Protein AF-A0A919Q0I0-F1 (afdb_monomer_lite)

Structure (mmCIF, N/CA/C/O backbone):
data_AF-A0A919Q0I0-F1
#
_entry.id   AF-A0A919Q0I0-F1
#
loop_
_atom_site.group_PDB
_atom_site.id
_atom_site.type_symbol
_atom_site.label_atom_id
_atom_site.label_alt_id
_atom_site.label_comp_id
_atom_site.label_asym_id
_atom_site.label_entity_id
_atom_site.label_seq_id
_atom_site.pdbx_PDB_ins_code
_atom_site.Cartn_x
_atom_site.Cartn_y
_atom_site.Cartn_z
_atom_site.occupancy
_atom_site.B_iso_or_equiv
_atom_site.auth_seq_id
_atom_site.auth_comp_id
_atom_site.auth_asym_id
_atom_site.auth_atom_id
_atom_site.pdbx_PDB_model_num
ATOM 1 N N . MET A 1 1 ? -25.843 -41.597 1.988 1.00 41.06 1 MET A N 1
ATOM 2 C CA . MET A 1 1 ? -25.830 -40.127 2.142 1.00 41.06 1 MET A CA 1
ATOM 3 C C . MET A 1 1 ? -24.376 -39.713 2.315 1.00 41.06 1 MET A C 1
ATOM 5 O O . MET A 1 1 ? -23.779 -40.084 3.315 1.00 41.06 1 MET A O 1
ATOM 9 N N . ARG A 1 2 ? -23.756 -39.110 1.291 1.00 36.25 2 ARG A N 1
ATOM 10 C CA . ARG A 1 2 ? -22.374 -38.606 1.372 1.00 36.25 2 ARG A CA 1
ATOM 11 C C . ARG A 1 2 ? -22.442 -37.175 1.898 1.00 36.25 2 ARG A C 1
ATOM 13 O O . ARG A 1 2 ? -23.190 -36.378 1.343 1.00 36.25 2 ARG A O 1
ATOM 20 N N . ALA A 1 3 ? -21.716 -36.894 2.974 1.00 38.38 3 ALA A N 1
ATOM 21 C CA . ALA A 1 3 ? -21.561 -35.545 3.497 1.00 38.38 3 ALA A CA 1
ATOM 22 C C . ALA A 1 3 ? -20.804 -34.690 2.469 1.00 38.38 3 ALA A C 1
ATOM 24 O O . ALA A 1 3 ? -19.758 -35.113 1.972 1.00 38.38 3 ALA A O 1
ATOM 25 N N . SER A 1 4 ? -21.347 -33.518 2.137 1.00 41.56 4 SER A N 1
ATOM 26 C CA . SER A 1 4 ? -20.612 -32.490 1.397 1.00 41.56 4 SER A CA 1
ATOM 27 C C . SER A 1 4 ? -19.435 -31.999 2.246 1.00 41.56 4 SER A C 1
ATOM 29 O O . SER A 1 4 ? -19.628 -31.754 3.440 1.00 41.56 4 SER A O 1
ATOM 31 N N . PRO A 1 5 ? -18.231 -31.838 1.673 1.00 40.94 5 PRO A N 1
ATOM 32 C CA . PRO A 1 5 ? -17.133 -31.182 2.366 1.00 40.94 5 PRO A CA 1
ATOM 33 C C . PRO A 1 5 ? -17.474 -29.702 2.591 1.00 40.94 5 PRO A C 1
ATOM 35 O O . PRO A 1 5 ? -18.070 -29.055 1.728 1.00 40.94 5 PRO A O 1
ATOM 38 N N . ALA A 1 6 ? -17.120 -29.189 3.770 1.00 47.09 6 ALA A N 1
ATOM 39 C CA . ALA A 1 6 ? -17.285 -27.786 4.129 1.00 47.09 6 ALA A CA 1
ATOM 40 C C . ALA A 1 6 ? -16.549 -26.870 3.126 1.00 47.09 6 ALA A C 1
ATOM 42 O O . ALA A 1 6 ? -15.490 -27.262 2.624 1.00 47.09 6 ALA A O 1
ATOM 43 N N . PRO A 1 7 ? -17.083 -25.669 2.829 1.00 49.03 7 PRO A N 1
ATOM 44 C CA . PRO A 1 7 ? -16.396 -24.692 1.992 1.00 49.03 7 PRO A CA 1
ATOM 45 C C . PRO 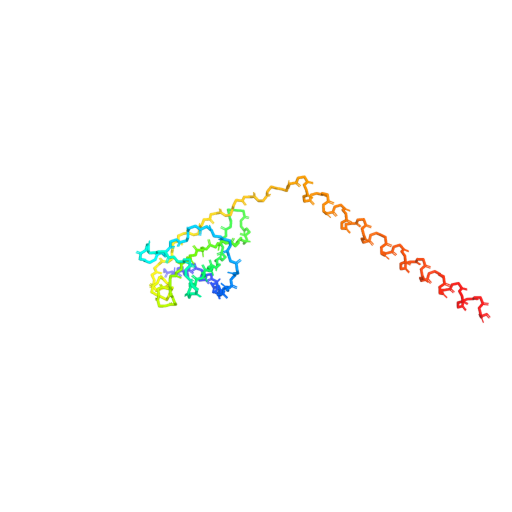A 1 7 ? -15.018 -24.386 2.587 1.00 49.03 7 PRO A C 1
ATOM 47 O O . PRO A 1 7 ? -14.868 -24.225 3.799 1.00 49.03 7 PRO A O 1
ATOM 50 N N . GLY A 1 8 ? -14.011 -24.404 1.713 1.00 44.47 8 GLY A N 1
ATOM 51 C CA . GLY A 1 8 ? -12.603 -24.332 2.074 1.00 44.47 8 GLY A CA 1
ATOM 52 C C . GLY A 1 8 ? -12.298 -23.116 2.938 1.00 44.47 8 GLY A C 1
ATOM 53 O O . GLY A 1 8 ? -12.699 -21.999 2.627 1.00 44.47 8 GLY A O 1
ATOM 54 N N . LEU A 1 9 ? -11.567 -23.360 4.023 1.00 52.81 9 LEU A N 1
ATOM 55 C CA . LEU A 1 9 ? -10.909 -22.329 4.813 1.00 52.81 9 LEU A CA 1
ATOM 56 C C . LEU A 1 9 ? -9.991 -21.537 3.873 1.00 52.81 9 LEU A C 1
ATOM 58 O O . LEU A 1 9 ? -8.910 -22.010 3.516 1.00 52.81 9 LEU A O 1
ATOM 62 N N . GLY A 1 10 ? -10.446 -20.363 3.434 1.00 54.38 10 GLY A N 1
ATOM 63 C CA . GLY A 1 10 ? -9.597 -19.400 2.746 1.00 54.38 10 GLY A CA 1
ATOM 64 C C . GLY A 1 10 ? -8.370 -19.128 3.612 1.00 54.38 10 GLY A C 1
ATOM 65 O O . GLY A 1 10 ? -8.478 -18.992 4.833 1.00 54.38 10 GLY A O 1
ATOM 66 N N . ARG A 1 11 ? -7.184 -19.115 3.003 1.00 54.78 11 ARG A N 1
ATOM 67 C CA . ARG A 1 11 ? -5.962 -18.735 3.715 1.00 54.78 11 ARG A CA 1
ATOM 68 C C . ARG A 1 11 ? -6.114 -17.278 4.149 1.00 54.78 11 ARG A C 1
ATOM 70 O O . ARG A 1 11 ? -6.210 -16.404 3.297 1.00 54.78 11 ARG A O 1
ATOM 77 N N . ALA A 1 12 ? -6.155 -17.039 5.455 1.00 58.31 12 ALA A N 1
ATOM 78 C CA . ALA A 1 12 ? -6.033 -15.704 6.022 1.00 58.31 12 ALA A CA 1
ATOM 79 C C . ALA A 1 12 ? -4.556 -15.456 6.344 1.00 58.31 12 ALA A C 1
ATOM 81 O O . ALA A 1 12 ? -3.912 -16.286 6.993 1.00 58.31 12 ALA A O 1
ATOM 82 N N . SER A 1 13 ? -4.021 -14.333 5.881 1.00 69.44 13 SER A N 1
ATOM 83 C CA . SER A 1 13 ? -2.707 -13.830 6.279 1.00 69.44 13 SER A CA 1
ATOM 84 C C . SER A 1 13 ? -2.899 -12.570 7.111 1.00 69.44 13 SER A C 1
ATOM 86 O O . SER A 1 13 ? -3.709 -11.718 6.761 1.00 69.44 13 SER A O 1
ATOM 88 N N . VAL A 1 14 ? -2.157 -12.462 8.212 1.00 64.50 14 VAL A N 1
ATOM 89 C CA . VAL A 1 14 ? -2.139 -11.263 9.057 1.00 64.50 14 VAL A CA 1
ATOM 90 C C . VAL A 1 14 ? -0.807 -10.565 8.837 1.00 64.50 14 VAL A C 1
ATOM 92 O O . VAL A 1 14 ? 0.249 -11.177 9.022 1.00 64.50 14 VAL A O 1
ATOM 95 N N . THR A 1 15 ? -0.851 -9.292 8.458 1.00 68.19 15 THR A N 1
ATOM 96 C CA . THR A 1 15 ? 0.335 -8.445 8.339 1.00 68.19 15 THR A CA 1
ATOM 97 C C . THR A 1 15 ? 0.213 -7.299 9.335 1.00 68.19 15 THR A C 1
ATOM 99 O O . THR A 1 15 ? -0.762 -6.558 9.331 1.00 68.19 15 THR A O 1
ATOM 102 N N . VAL A 1 16 ? 1.201 -7.167 10.222 1.00 63.38 16 VAL A N 1
ATOM 103 C CA . VAL A 1 16 ? 1.279 -6.051 11.173 1.00 63.38 16 VAL A CA 1
ATOM 104 C C . VAL A 1 16 ? 2.135 -4.964 10.534 1.00 63.38 16 VAL A C 1
ATOM 106 O O . VAL A 1 16 ? 3.323 -5.186 10.293 1.00 63.38 16 VAL A O 1
ATOM 109 N N . MET A 1 17 ? 1.540 -3.808 10.240 1.00 57.09 17 MET A N 1
ATOM 110 C CA . MET A 1 17 ? 2.249 -2.659 9.674 1.00 57.09 17 MET A CA 1
ATOM 111 C C . MET A 1 17 ? 2.351 -1.532 10.700 1.00 57.09 17 MET A C 1
ATOM 113 O O . MET A 1 17 ? 1.347 -1.032 11.196 1.00 57.09 17 MET A O 1
ATOM 117 N N . THR A 1 18 ? 3.571 -1.079 10.983 1.00 55.78 18 THR A N 1
ATOM 118 C CA . THR A 1 18 ? 3.815 0.179 11.701 1.00 55.78 18 THR A CA 1
ATOM 119 C C . THR A 1 18 ? 3.956 1.293 10.666 1.00 55.78 18 THR A C 1
ATOM 121 O O . THR A 1 18 ? 5.063 1.594 10.220 1.00 55.78 18 THR A O 1
ATOM 124 N N . ARG A 1 19 ? 2.835 1.846 10.193 1.00 51.50 19 ARG A N 1
ATOM 125 C CA . ARG A 1 19 ? 2.842 2.953 9.224 1.00 51.50 19 ARG A CA 1
ATOM 126 C C . ARG A 1 19 ? 2.873 4.290 9.967 1.00 51.50 19 ARG A C 1
ATOM 128 O O . ARG A 1 19 ? 2.104 4.476 10.901 1.00 51.50 19 ARG A O 1
ATOM 135 N N . GLU A 1 20 ? 3.715 5.232 9.542 1.00 45.50 20 GLU A N 1
ATOM 136 C CA . GLU A 1 20 ? 3.557 6.647 9.908 1.00 45.50 20 GLU A CA 1
ATOM 137 C C . GLU A 1 20 ? 2.253 7.132 9.276 1.00 45.50 20 GLU A C 1
ATOM 139 O O . GLU A 1 20 ? 2.141 7.271 8.057 1.00 45.50 20 GLU A O 1
ATOM 144 N N . ALA A 1 21 ? 1.220 7.247 10.095 1.00 52.66 21 ALA A N 1
ATOM 145 C CA . ALA A 1 21 ? -0.138 7.398 9.628 1.00 52.66 21 ALA A CA 1
ATOM 146 C C . ALA A 1 21 ? -0.597 8.834 9.920 1.00 52.66 21 ALA A C 1
ATOM 148 O O . ALA A 1 21 ? -0.536 9.281 11.066 1.00 52.66 21 ALA A O 1
ATOM 149 N N . GLU A 1 22 ? -1.023 9.561 8.879 1.00 53.50 22 GLU A N 1
ATOM 150 C CA . GLU A 1 22 ? -1.517 10.946 8.971 1.00 53.50 22 GLU A CA 1
ATOM 151 C C . GLU A 1 22 ? -2.601 11.066 10.062 1.00 53.50 22 GLU A C 1
ATOM 153 O O . GLU A 1 22 ? -3.284 10.073 10.323 1.00 53.50 22 GLU A O 1
ATOM 158 N N . PRO A 1 23 ? -2.755 12.214 10.745 1.00 50.50 23 PRO A N 1
ATOM 159 C CA . PRO A 1 23 ? -3.602 12.343 11.930 1.00 50.50 23 PRO A CA 1
ATOM 160 C C . PRO A 1 23 ? -5.091 12.405 11.555 1.00 50.50 23 PRO A C 1
ATOM 162 O O . PRO A 1 23 ? -5.751 13.426 11.716 1.00 50.50 23 PRO A O 1
ATOM 165 N N . GLU A 1 24 ? -5.630 11.310 11.036 1.00 59.12 24 GLU A N 1
ATOM 166 C CA . GLU A 1 24 ? -7.051 11.020 11.174 1.00 59.12 24 GLU A CA 1
ATOM 167 C C . GLU A 1 24 ? -7.298 10.606 12.627 1.00 59.12 24 GLU A C 1
ATOM 169 O O . GLU A 1 24 ? -6.501 9.869 13.212 1.00 59.12 24 GLU A O 1
ATOM 174 N N . GLU A 1 25 ? -8.374 11.109 13.234 1.00 63.56 25 GLU A N 1
ATOM 175 C CA . GLU A 1 25 ? -8.854 10.639 14.535 1.00 63.56 25 GLU A CA 1
ATOM 176 C C . GLU A 1 25 ? -9.087 9.125 14.458 1.00 63.56 25 GLU A C 1
ATOM 178 O O . GLU A 1 25 ? -10.072 8.653 13.893 1.00 63.56 25 GLU A O 1
ATOM 183 N N . ARG A 1 26 ? -8.149 8.345 15.001 1.00 78.75 26 ARG A N 1
ATOM 18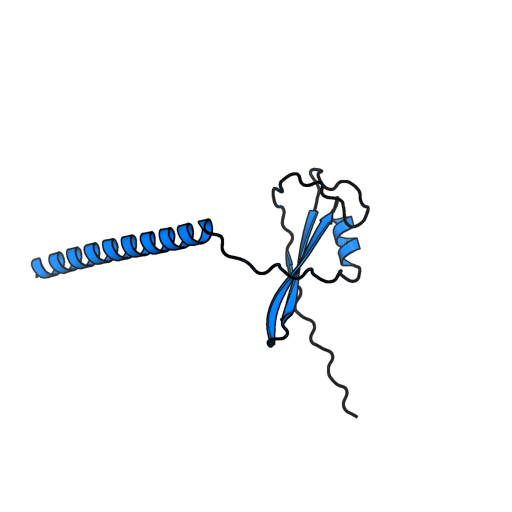4 C CA . ARG A 1 26 ? -8.241 6.885 15.050 1.00 78.75 26 ARG A CA 1
ATOM 185 C C . ARG A 1 26 ? -8.826 6.490 16.390 1.00 78.75 26 ARG A C 1
ATOM 187 O O . ARG A 1 26 ? -8.168 6.636 17.413 1.00 78.75 26 ARG A O 1
ATOM 194 N N . ALA A 1 27 ? -10.040 5.959 16.398 1.00 89.44 27 ALA A N 1
ATOM 195 C CA . ALA A 1 27 ? -10.598 5.330 17.588 1.00 89.44 27 ALA A CA 1
ATOM 196 C C . ALA A 1 27 ? -10.129 3.871 17.687 1.00 89.44 27 ALA A C 1
ATOM 198 O O . ALA A 1 27 ? -9.981 3.174 16.686 1.00 89.44 27 ALA A O 1
ATOM 199 N N . CYS A 1 28 ? -9.900 3.390 18.905 1.00 91.44 28 CYS A N 1
ATOM 200 C CA . CYS A 1 28 ? -9.636 1.983 19.147 1.00 91.44 28 CYS A CA 1
ATOM 201 C C . CYS A 1 28 ? -10.911 1.165 18.915 1.00 91.44 28 CYS A C 1
ATOM 203 O O . CYS A 1 28 ? -11.886 1.332 19.646 1.00 91.44 28 CYS A O 1
ATOM 205 N N . GLU A 1 29 ? -10.859 0.189 18.010 1.00 93.00 29 GLU A N 1
ATOM 206 C CA . GLU A 1 29 ? -12.005 -0.674 17.666 1.00 93.00 29 GLU A CA 1
ATOM 207 C C . GLU A 1 29 ? -12.528 -1.519 18.841 1.00 93.00 29 GLU A C 1
ATOM 209 O O . GLU A 1 29 ? -13.641 -2.045 18.819 1.00 93.00 29 GLU A O 1
ATOM 214 N N . LEU A 1 30 ? -11.725 -1.682 19.900 1.00 93.44 30 LEU A N 1
ATOM 215 C CA . LEU A 1 30 ? -12.119 -2.460 21.072 1.00 93.44 30 LEU A CA 1
ATOM 216 C C . LEU A 1 30 ? -12.805 -1.629 22.161 1.00 93.44 30 LEU A C 1
ATOM 218 O O . LEU A 1 30 ? -13.763 -2.103 22.772 1.00 93.44 30 LEU A O 1
ATOM 222 N N . CYS A 1 31 ? -12.269 -0.445 22.469 1.00 93.25 31 CYS A N 1
ATOM 223 C CA . CYS A 1 31 ? -12.679 0.355 23.630 1.00 93.25 31 CYS A CA 1
ATOM 224 C C . CYS A 1 31 ? -13.150 1.776 23.289 1.00 93.25 31 CYS A C 1
ATOM 226 O O . CYS A 1 31 ? -13.593 2.480 24.192 1.00 93.25 31 CYS A O 1
ATOM 228 N N . GLY A 1 32 ? -13.037 2.207 22.031 1.00 91.62 32 GLY A N 1
ATOM 229 C CA . GLY A 1 32 ? -13.426 3.538 21.557 1.00 91.62 32 GLY A CA 1
ATOM 230 C C . GLY A 1 32 ? -12.513 4.685 22.003 1.00 91.62 32 GLY A C 1
ATOM 231 O O . GLY A 1 32 ? -12.789 5.833 21.676 1.00 91.62 32 GLY A O 1
ATOM 232 N N . ALA A 1 33 ? -11.446 4.403 22.757 1.00 90.25 33 ALA A N 1
ATOM 233 C CA . ALA A 1 33 ? -10.473 5.416 23.158 1.00 90.25 33 ALA A CA 1
ATOM 234 C C . ALA A 1 33 ? -9.613 5.858 21.968 1.00 90.25 33 ALA A C 1
ATOM 236 O O . ALA A 1 33 ? -9.453 5.108 21.009 1.00 90.25 33 ALA A O 1
ATOM 237 N N . ASP A 1 34 ? -9.016 7.041 22.064 1.00 87.88 34 ASP A N 1
ATOM 238 C CA . ASP A 1 34 ? -8.076 7.538 21.062 1.00 87.88 34 ASP A CA 1
ATOM 239 C C . ASP A 1 34 ? -6.870 6.586 20.887 1.00 87.88 34 ASP A C 1
ATOM 241 O O . ASP A 1 34 ? -6.230 6.167 21.857 1.00 87.88 34 ASP A O 1
ATOM 245 N N . ALA A 1 35 ? -6.588 6.224 19.637 1.00 84.94 35 ALA A N 1
ATOM 246 C CA . ALA A 1 35 ? -5.493 5.370 19.188 1.00 84.94 35 ALA A CA 1
ATOM 247 C C . ALA A 1 35 ? -4.436 6.171 18.397 1.00 84.94 35 ALA A C 1
ATOM 249 O O . ALA A 1 35 ? -3.772 5.621 17.522 1.00 84.94 35 ALA A O 1
ATOM 250 N N . SER A 1 36 ? -4.273 7.464 18.698 1.00 79.25 36 SER A N 1
ATOM 251 C CA . SER A 1 36 ? -3.251 8.343 18.104 1.00 79.25 36 SER A CA 1
ATOM 252 C C . SER A 1 36 ? -1.919 8.411 18.882 1.00 79.25 36 SER A C 1
ATOM 254 O O . SER A 1 36 ? -0.957 9.029 18.422 1.00 79.25 36 SER A O 1
ATOM 256 N N . GLY A 1 37 ? -1.838 7.787 20.067 1.00 74.94 37 GLY A N 1
ATOM 257 C CA . GLY A 1 37 ? -0.636 7.778 20.919 1.00 74.94 37 GLY A CA 1
ATOM 258 C C . GLY A 1 37 ? 0.512 6.930 20.356 1.00 74.94 37 GLY A C 1
ATOM 259 O O . GLY A 1 37 ? 0.301 6.128 19.466 1.00 74.94 37 GLY A O 1
ATOM 260 N N . SER A 1 38 ? 1.733 7.036 20.894 1.00 70.69 38 SER A N 1
ATOM 261 C CA . SER A 1 38 ? 2.949 6.407 20.327 1.00 70.69 38 SER A CA 1
ATOM 262 C C . SER A 1 38 ? 2.987 4.869 20.299 1.00 70.69 38 SER A C 1
ATOM 264 O O . SER A 1 38 ? 3.865 4.304 19.655 1.00 70.69 38 SER A O 1
ATOM 266 N N . GLU A 1 39 ? 2.081 4.190 21.003 1.00 81.44 39 GLU A N 1
ATOM 267 C CA . GLU A 1 39 ? 2.052 2.721 21.142 1.00 81.44 39 GLU A CA 1
ATOM 268 C C . GLU A 1 39 ? 0.827 2.075 20.472 1.00 81.44 39 GLU A C 1
ATOM 270 O O . GLU A 1 39 ? 0.415 0.965 20.817 1.00 81.44 39 GLU A O 1
ATOM 275 N N . TRP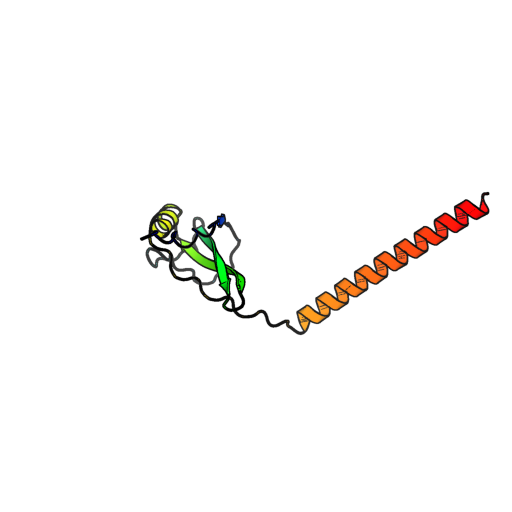 A 1 40 ? 0.221 2.778 19.518 1.00 87.75 40 TRP A N 1
ATOM 276 C CA . TRP A 1 40 ? -0.902 2.259 18.754 1.00 87.75 40 TRP A CA 1
ATOM 277 C C . TRP A 1 40 ? -0.495 1.126 17.796 1.00 87.75 40 TRP A C 1
ATOM 279 O O . TRP A 1 40 ? 0.662 0.986 17.396 1.00 87.75 40 TRP A O 1
ATOM 289 N N . VAL A 1 41 ? -1.472 0.299 17.432 1.00 89.31 41 VAL A N 1
ATOM 290 C CA . VAL A 1 41 ? -1.318 -0.845 16.529 1.00 89.31 41 VAL A CA 1
ATOM 291 C C . VAL A 1 41 ? -2.349 -0.735 15.413 1.00 89.31 41 VAL A C 1
ATOM 293 O O . VAL A 1 41 ? -3.549 -0.728 15.688 1.00 89.31 41 VAL A O 1
ATOM 296 N N . ALA A 1 42 ? -1.874 -0.693 14.168 1.00 89.88 42 ALA A N 1
ATOM 297 C CA . ALA A 1 42 ? -2.687 -0.906 12.975 1.00 89.88 42 ALA A CA 1
ATOM 298 C C . ALA A 1 42 ? -2.699 -2.398 12.638 1.00 89.88 42 ALA A C 1
ATOM 300 O O . ALA A 1 42 ? -1.650 -3.053 12.645 1.00 89.88 42 ALA A O 1
ATOM 301 N N . LEU A 1 43 ? -3.872 -2.928 12.322 1.00 89.75 43 LEU A N 1
ATOM 302 C CA . LEU A 1 43 ? -4.032 -4.299 11.877 1.00 89.75 43 LEU A CA 1
ATOM 303 C C . LEU A 1 43 ? -4.843 -4.324 10.583 1.00 89.75 43 LEU A C 1
ATOM 305 O O . LEU A 1 43 ? -5.982 -3.871 10.577 1.00 89.75 43 LEU A O 1
ATOM 309 N N . GLU A 1 44 ? -4.264 -4.916 9.543 1.00 89.69 44 GLU A N 1
ATOM 310 C CA . GLU A 1 44 ? -4.947 -5.235 8.291 1.00 89.69 44 GLU A CA 1
ATOM 311 C C . GLU A 1 44 ? -5.091 -6.762 8.205 1.00 89.69 44 GLU A C 1
ATOM 313 O O . GLU A 1 44 ? -4.112 -7.512 8.339 1.00 89.69 44 GLU A O 1
ATOM 318 N N . VAL A 1 45 ? -6.320 -7.247 8.020 1.00 88.06 45 VAL A N 1
ATOM 319 C CA . VAL A 1 45 ? -6.603 -8.673 7.809 1.00 88.06 45 VAL A CA 1
ATOM 320 C C . VAL A 1 45 ? -7.102 -8.888 6.397 1.00 88.06 45 VAL A C 1
ATOM 322 O O . VAL A 1 45 ? -8.233 -8.531 6.077 1.00 88.06 45 VAL A O 1
ATOM 325 N N . THR A 1 46 ? -6.291 -9.550 5.577 1.00 86.81 46 THR A N 1
ATOM 326 C CA . THR A 1 46 ? -6.645 -9.880 4.196 1.00 86.81 46 THR A CA 1
ATOM 327 C C . THR A 1 46 ? -7.315 -11.252 4.111 1.00 86.81 46 THR A C 1
ATOM 329 O O . THR A 1 46 ? -6.827 -12.248 4.660 1.00 86.81 46 THR A O 1
ATOM 332 N N . ARG A 1 47 ? -8.420 -11.328 3.367 1.00 83.62 47 ARG A N 1
ATOM 333 C CA . ARG A 1 47 ? -9.136 -12.562 3.045 1.00 83.62 47 ARG A CA 1
ATOM 334 C C . ARG A 1 47 ? -9.324 -12.667 1.535 1.00 83.62 47 ARG A C 1
ATOM 336 O O . ARG A 1 47 ? -9.808 -11.735 0.903 1.00 83.62 47 ARG A O 1
ATOM 343 N N . ALA A 1 48 ? -9.016 -13.837 0.983 1.00 80.38 48 ALA A N 1
ATOM 344 C CA . ALA A 1 48 ? -9.445 -14.182 -0.366 1.00 80.38 48 ALA A CA 1
ATOM 345 C C . ALA A 1 48 ? -10.972 -14.358 -0.387 1.00 80.38 48 ALA A C 1
ATOM 347 O O . ALA A 1 48 ? -11.515 -15.231 0.300 1.00 80.38 48 ALA A O 1
ATOM 348 N N . MET A 1 49 ? -11.655 -13.524 -1.160 1.00 74.19 49 MET A N 1
ATOM 349 C CA . MET A 1 49 ? -13.063 -13.669 -1.497 1.00 74.19 49 MET A CA 1
ATOM 350 C C . MET A 1 49 ? -13.203 -14.113 -2.944 1.00 74.19 49 MET A C 1
ATOM 352 O O . MET A 1 49 ? -12.362 -13.830 -3.789 1.00 74.19 49 MET A O 1
ATOM 356 N N . ARG A 1 50 ? -14.291 -14.821 -3.233 1.00 73.56 50 ARG A N 1
ATOM 357 C CA . ARG A 1 50 ? -14.631 -15.184 -4.602 1.00 73.56 50 ARG A CA 1
ATOM 358 C C . ARG A 1 50 ? -15.681 -14.217 -5.123 1.00 73.56 50 ARG A C 1
ATOM 360 O O . ARG A 1 50 ? -16.731 -14.079 -4.496 1.00 73.56 50 ARG A O 1
ATOM 367 N N . THR A 1 51 ? -15.405 -13.575 -6.249 1.00 72.50 51 THR A N 1
ATOM 368 C CA . THR A 1 51 ? -16.365 -12.691 -6.917 1.00 72.50 51 THR A CA 1
ATOM 369 C C . THR A 1 51 ? -17.493 -13.509 -7.553 1.00 72.50 51 THR A C 1
ATOM 371 O O . THR A 1 51 ? -17.384 -14.731 -7.715 1.00 72.50 51 THR A O 1
ATOM 374 N N . MET A 1 52 ? -18.600 -12.853 -7.928 1.00 66.12 52 MET A N 1
ATOM 375 C CA . MET A 1 52 ? -19.694 -13.529 -8.646 1.00 66.12 52 MET A CA 1
ATOM 376 C C . MET A 1 52 ? -19.243 -14.114 -9.991 1.00 66.12 52 MET A C 1
ATOM 378 O O . MET A 1 52 ? -19.765 -15.149 -10.402 1.00 66.12 52 MET A O 1
ATOM 382 N N . ASP A 1 53 ? -18.245 -13.500 -10.628 1.00 76.00 53 ASP A N 1
ATOM 383 C CA . ASP A 1 53 ? -17.677 -13.946 -11.904 1.00 76.00 53 ASP A CA 1
ATOM 384 C C . ASP A 1 53 ? -16.677 -15.106 -11.744 1.00 76.00 53 ASP A C 1
ATOM 386 O O . ASP A 1 53 ? -16.207 -15.686 -12.721 1.00 76.00 53 ASP A O 1
ATOM 390 N N . GLY A 1 54 ? -16.414 -15.521 -10.500 1.00 72.50 54 GLY A N 1
ATOM 391 C CA . GLY A 1 54 ? -15.602 -16.686 -10.175 1.00 72.50 54 GLY A CA 1
ATOM 392 C C . GLY A 1 54 ? -14.116 -16.397 -9.982 1.00 72.50 54 GLY A C 1
ATOM 393 O O . GLY A 1 54 ? -13.402 -17.349 -9.645 1.00 72.50 54 GLY A O 1
ATOM 394 N N . ASP A 1 55 ? -13.699 -15.139 -10.130 1.00 77.75 55 ASP A N 1
ATOM 395 C CA . ASP A 1 55 ? -12.346 -14.652 -9.862 1.00 77.75 55 ASP A CA 1
ATOM 396 C C . ASP A 1 55 ? -12.067 -14.567 -8.352 1.00 77.75 55 ASP A C 1
ATOM 398 O O . ASP A 1 55 ? -12.980 -14.451 -7.528 1.00 77.75 55 ASP A O 1
ATOM 402 N N . GLU A 1 56 ? -10.790 -14.668 -7.981 1.00 76.12 56 GLU A N 1
ATOM 403 C CA . GLU A 1 56 ? -10.331 -14.437 -6.610 1.00 76.12 56 GLU A CA 1
ATOM 404 C C . GLU A 1 56 ? -10.004 -12.954 -6.439 1.00 76.12 56 GLU A C 1
ATOM 406 O O . GLU A 1 56 ? -9.151 -12.422 -7.147 1.00 76.12 56 GLU A O 1
ATOM 411 N N . ASP A 1 57 ? -10.669 -12.307 -5.488 1.00 76.81 57 ASP A N 1
ATOM 412 C CA . ASP A 1 57 ? -10.395 -10.932 -5.088 1.00 76.81 57 ASP A CA 1
ATOM 413 C C . ASP A 1 57 ? -9.929 -10.888 -3.629 1.00 76.81 57 ASP A C 1
ATOM 415 O O . ASP A 1 57 ? -10.190 -11.801 -2.834 1.00 76.81 57 ASP A O 1
ATOM 419 N N . LEU A 1 58 ? -9.196 -9.840 -3.272 1.00 80.56 58 LEU A N 1
ATOM 420 C CA . LEU A 1 58 ? -8.710 -9.626 -1.916 1.00 80.56 58 LEU A CA 1
ATOM 421 C C . LEU A 1 58 ? -9.588 -8.590 -1.234 1.00 80.56 58 LEU A C 1
ATOM 423 O O . LEU A 1 58 ? -9.664 -7.443 -1.657 1.00 80.56 58 LEU A O 1
ATOM 427 N N . ALA A 1 59 ? -10.202 -8.993 -0.130 1.00 82.06 59 ALA A N 1
ATOM 428 C CA . ALA A 1 59 ? -10.919 -8.080 0.739 1.00 82.06 59 ALA A CA 1
ATOM 429 C C . ALA A 1 59 ? -10.155 -7.923 2.053 1.00 82.06 59 ALA A C 1
ATOM 431 O O . ALA A 1 59 ? -9.561 -8.889 2.548 1.00 82.06 59 ALA A O 1
ATOM 432 N N . PHE A 1 60 ? -10.172 -6.723 2.624 1.00 84.94 60 PHE A N 1
ATOM 433 C CA . PHE A 1 60 ? -9.464 -6.430 3.862 1.00 84.94 60 PHE A CA 1
ATOM 434 C C . PHE A 1 60 ? -10.377 -5.848 4.934 1.00 84.94 60 PHE A C 1
ATOM 436 O O . PHE A 1 60 ? -11.409 -5.239 4.662 1.00 84.94 60 PHE A O 1
ATOM 443 N N . VAL A 1 61 ? -9.977 -6.088 6.177 1.00 88.44 61 VAL A N 1
ATOM 444 C CA . VAL A 1 61 ? -10.506 -5.410 7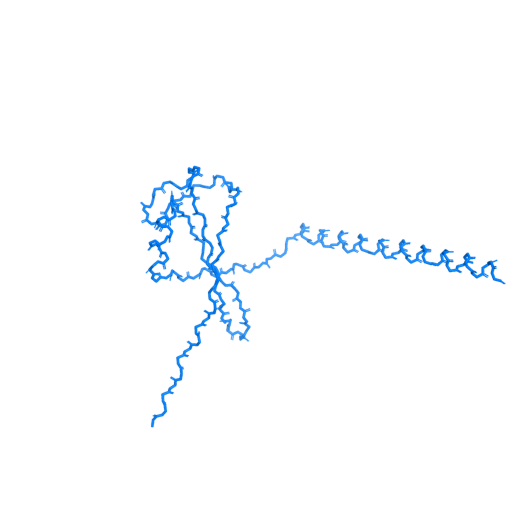.356 1.00 88.44 61 VAL A CA 1
ATOM 445 C C . VAL A 1 61 ? -9.350 -4.656 7.987 1.00 88.44 61 VAL A C 1
ATOM 447 O O . VAL A 1 61 ? -8.382 -5.290 8.412 1.00 88.44 61 VAL A O 1
ATOM 450 N N . ASP A 1 62 ? -9.490 -3.339 8.076 1.00 89.62 62 ASP A N 1
ATOM 451 C CA . ASP A 1 62 ? -8.563 -2.469 8.789 1.00 89.62 62 ASP A CA 1
ATOM 452 C C . ASP A 1 62 ? -9.112 -2.120 10.168 1.00 89.62 62 ASP A C 1
ATOM 454 O O . ASP A 1 62 ? -10.288 -1.798 10.329 1.00 89.62 62 ASP A O 1
ATOM 458 N N . ALA A 1 63 ? -8.253 -2.189 11.180 1.00 90.88 63 ALA A N 1
ATOM 459 C CA . ALA A 1 63 ? -8.609 -1.861 12.550 1.00 90.88 63 ALA A CA 1
ATOM 460 C C . ALA A 1 63 ? -7.441 -1.201 13.285 1.00 90.88 63 ALA A C 1
ATOM 462 O O . ALA A 1 63 ? -6.283 -1.609 13.159 1.00 90.88 63 ALA A O 1
ATOM 463 N N . ASN A 1 64 ? -7.761 -0.200 14.107 1.00 93.06 64 ASN A N 1
ATOM 464 C CA . ASN A 1 64 ? -6.791 0.511 14.934 1.00 93.06 64 ASN A CA 1
ATOM 465 C C . ASN A 1 64 ? -6.985 0.160 16.411 1.00 93.06 64 ASN A C 1
ATOM 467 O O . ASN A 1 64 ? -8.108 0.058 16.912 1.00 93.06 64 ASN A O 1
ATOM 471 N N . PHE A 1 65 ? -5.881 -0.001 17.139 1.00 93.44 65 PHE A N 1
ATOM 472 C CA . PHE A 1 65 ? -5.900 -0.355 18.555 1.00 93.44 65 PHE A CA 1
ATOM 473 C C . PHE A 1 65 ? -4.923 0.487 19.358 1.00 93.44 65 PHE A C 1
ATOM 475 O O . PHE A 1 65 ? -3.807 0.747 18.927 1.00 93.44 65 PHE A O 1
ATOM 482 N N . CYS A 1 66 ? -5.306 0.839 20.582 1.00 92.50 66 CYS A N 1
ATOM 483 C CA . CYS A 1 66 ? -4.414 1.535 21.508 1.00 92.50 66 CYS A CA 1
ATOM 484 C C . CYS A 1 66 ? -3.329 0.623 22.118 1.00 92.50 66 CYS A C 1
ATOM 486 O O . CYS A 1 66 ? -2.478 1.110 22.851 1.00 92.50 66 CYS A O 1
ATOM 488 N N . SER A 1 67 ? -3.387 -0.698 21.890 1.00 91.75 67 SER A N 1
ATOM 489 C CA . SER A 1 67 ? -2.391 -1.662 22.374 1.00 91.75 67 SER A CA 1
ATOM 490 C C . SER A 1 67 ? -2.459 -2.998 21.624 1.00 91.75 67 SER A C 1
ATOM 492 O O . SER A 1 67 ? -3.495 -3.361 21.058 1.00 91.75 67 SER A O 1
ATOM 494 N N . GLN A 1 68 ? -1.380 -3.783 21.703 1.00 92.62 68 GLN A N 1
ATOM 495 C CA . GLN A 1 68 ? -1.338 -5.153 21.167 1.00 92.62 68 GLN A CA 1
ATOM 496 C C . GLN A 1 68 ? -2.351 -6.088 21.846 1.00 92.62 68 GLN A C 1
ATOM 498 O O . GLN A 1 68 ? -2.960 -6.921 21.182 1.00 92.62 68 GLN A O 1
ATOM 503 N N . GLU A 1 69 ? -2.581 -5.929 23.153 1.00 94.31 69 GLU A N 1
ATOM 504 C CA . GLU A 1 69 ? -3.576 -6.718 23.894 1.00 94.31 69 GLU A CA 1
ATOM 505 C C . GLU A 1 69 ? -4.991 -6.485 23.343 1.00 94.31 69 GLU A C 1
ATOM 507 O O . GLU A 1 69 ? -5.787 -7.418 23.219 1.00 94.31 69 GLU A O 1
ATOM 512 N N . HIS A 1 70 ? -5.309 -5.243 22.965 1.00 94.56 70 HIS A N 1
ATOM 513 C CA . HIS A 1 70 ? -6.602 -4.927 22.363 1.00 94.56 70 HIS A CA 1
ATOM 514 C C . HIS A 1 70 ? -6.751 -5.544 20.970 1.00 94.56 70 HIS A C 1
ATOM 516 O O . HIS A 1 70 ? -7.796 -6.133 20.684 1.00 94.56 70 HIS A O 1
ATOM 522 N N . ALA A 1 71 ? -5.700 -5.488 20.150 1.00 94.19 71 ALA A N 1
ATOM 523 C CA . ALA A 1 71 ? -5.677 -6.149 18.848 1.00 94.19 71 ALA A CA 1
ATOM 524 C C . ALA A 1 71 ? -5.881 -7.670 18.980 1.00 94.19 71 ALA A C 1
ATOM 526 O O . ALA A 1 71 ? -6.716 -8.253 18.289 1.00 94.19 71 ALA A O 1
ATOM 527 N N . ALA A 1 72 ? -5.191 -8.316 19.928 1.00 94.44 72 ALA A N 1
ATOM 528 C CA . ALA A 1 72 ? -5.310 -9.753 20.174 1.00 94.44 72 ALA A CA 1
ATOM 529 C C . ALA A 1 72 ? -6.726 -10.159 20.621 1.00 94.44 72 ALA A C 1
ATOM 531 O O . ALA A 1 72 ? -7.286 -11.138 20.124 1.00 94.44 72 ALA A O 1
ATOM 532 N N . ARG A 1 73 ? -7.345 -9.388 21.526 1.00 95.94 73 ARG A N 1
ATOM 533 C CA . ARG A 1 73 ? -8.729 -9.635 21.973 1.00 95.94 73 ARG A CA 1
ATOM 534 C C . ARG A 1 73 ? -9.760 -9.417 20.878 1.00 95.94 73 ARG A C 1
ATOM 536 O O . ARG A 1 73 ? -10.791 -10.087 20.889 1.00 95.94 73 ARG A O 1
ATOM 543 N N . TRP A 1 74 ? -9.519 -8.466 19.983 1.00 94.69 74 TRP A N 1
ATOM 544 C CA . TRP A 1 74 ? -10.373 -8.244 18.825 1.00 94.69 74 TRP A CA 1
ATOM 545 C C . TRP A 1 74 ? -10.252 -9.404 17.826 1.00 94.69 74 TRP A C 1
ATOM 547 O O . TRP A 1 74 ? -11.273 -9.966 17.439 1.00 94.69 74 TRP A O 1
ATOM 557 N N . LEU A 1 75 ? -9.029 -9.866 17.535 1.00 94.25 75 LEU A N 1
ATOM 558 C CA . LEU A 1 75 ? -8.756 -11.030 16.675 1.00 94.25 75 LEU A CA 1
ATOM 559 C C . LEU A 1 75 ? -9.341 -12.348 17.204 1.00 94.25 75 LEU A C 1
ATOM 561 O O . LEU A 1 75 ? -9.594 -13.268 16.431 1.00 94.25 75 LEU A O 1
ATOM 565 N N . ALA A 1 76 ? -9.559 -12.455 18.515 1.00 95.12 76 ALA A N 1
ATOM 566 C CA . ALA A 1 76 ? -10.188 -13.621 19.132 1.00 95.12 76 ALA A CA 1
ATOM 567 C C . ALA A 1 76 ? -11.714 -13.702 18.901 1.00 95.12 76 ALA A C 1
ATOM 569 O O . ALA A 1 76 ? -12.341 -14.687 19.298 1.00 95.12 76 ALA A O 1
ATOM 570 N N . ARG A 1 77 ? -12.334 -12.676 18.303 1.00 92.75 77 ARG A N 1
ATOM 571 C CA . ARG A 1 77 ? -13.771 -12.622 17.988 1.00 92.75 77 ARG A CA 1
ATOM 572 C C . ARG A 1 77 ? -14.010 -12.962 16.513 1.00 92.75 77 ARG A C 1
ATOM 574 O O . ARG A 1 77 ? -13.080 -12.882 15.713 1.00 92.75 77 ARG A O 1
ATOM 581 N N . PRO A 1 78 ? -15.249 -13.310 16.118 1.00 91.44 78 PRO A N 1
ATOM 582 C CA . PRO A 1 78 ? -15.613 -13.336 14.707 1.00 91.44 78 PRO A CA 1
ATOM 583 C C . PRO A 1 78 ? -15.283 -11.987 14.063 1.00 91.44 78 PRO A C 1
ATOM 585 O O . PRO A 1 78 ? -15.743 -10.948 14.538 1.00 91.44 78 PRO A O 1
ATOM 588 N N . LEU A 1 79 ? -14.455 -12.022 13.021 1.00 87.38 79 LEU A N 1
ATOM 589 C CA . LEU A 1 79 ? -14.052 -10.825 12.293 1.00 87.38 79 LEU A CA 1
ATOM 590 C C . LEU A 1 79 ? -15.264 -10.214 11.580 1.00 87.38 79 LEU A C 1
ATOM 592 O O . LEU A 1 79 ? -16.104 -10.978 11.088 1.00 87.38 79 LEU A O 1
ATOM 596 N N . PRO A 1 80 ? -15.357 -8.874 11.511 1.00 86.88 80 PRO A N 1
ATOM 597 C CA . PRO A 1 80 ? -16.402 -8.219 10.739 1.00 86.88 80 PRO A CA 1
ATOM 598 C C . PRO A 1 80 ? -16.288 -8.593 9.257 1.00 86.88 80 PRO A C 1
ATOM 600 O O . PRO A 1 80 ? -15.252 -9.083 8.791 1.00 86.88 80 PRO A O 1
ATOM 603 N N . GLU A 1 81 ? -17.380 -8.388 8.526 1.00 85.56 81 GLU A N 1
ATOM 604 C CA . GLU A 1 81 ? -17.354 -8.570 7.080 1.00 85.56 81 GLU A CA 1
ATOM 605 C C . GLU A 1 81 ? -16.451 -7.488 6.465 1.00 85.56 81 GLU A C 1
ATOM 607 O O . GLU A 1 81 ? -16.596 -6.320 6.834 1.00 85.56 81 GLU A O 1
ATOM 612 N N . PRO A 1 82 ? -15.510 -7.850 5.577 1.00 83.25 82 PRO A N 1
ATOM 613 C CA . PRO A 1 82 ? -14.694 -6.876 4.865 1.00 83.25 82 PRO A CA 1
ATOM 614 C C . PRO A 1 82 ? -15.559 -5.912 4.057 1.00 83.25 82 PRO A C 1
ATOM 616 O O . PRO A 1 82 ? -16.544 -6.324 3.437 1.00 83.25 82 PRO A O 1
ATOM 619 N N . GLU A 1 83 ? -15.162 -4.645 4.013 1.00 74.88 83 GLU A N 1
ATOM 620 C CA . GLU A 1 83 ? -15.763 -3.709 3.072 1.00 74.88 83 GLU A CA 1
ATOM 621 C C . GLU A 1 83 ? -15.307 -4.058 1.652 1.00 74.88 83 GLU A C 1
ATOM 623 O O . GLU A 1 83 ? -14.152 -4.423 1.415 1.00 74.88 83 GLU A O 1
ATOM 628 N N . ALA A 1 84 ? -16.234 -3.983 0.696 1.00 69.62 84 ALA A N 1
ATOM 629 C CA . ALA A 1 84 ? -15.879 -4.138 -0.703 1.00 69.62 84 ALA A CA 1
ATOM 630 C C . ALA A 1 84 ? -14.977 -2.970 -1.103 1.00 69.62 84 ALA A C 1
ATOM 632 O O . ALA A 1 84 ? -15.324 -1.805 -0.890 1.00 69.62 84 ALA A O 1
ATOM 633 N N . LEU A 1 85 ? -13.832 -3.293 -1.697 1.00 69.00 85 LEU A N 1
ATOM 634 C CA . LEU A 1 85 ? -12.948 -2.293 -2.262 1.00 69.00 85 LEU A CA 1
ATOM 635 C C . LEU A 1 85 ? -13.714 -1.449 -3.289 1.00 69.00 85 LEU A C 1
ATOM 637 O O . LEU A 1 85 ? -14.361 -2.016 -4.174 1.00 69.00 85 LEU A O 1
ATOM 641 N N . PRO A 1 86 ? -13.658 -0.107 -3.209 1.00 70.81 86 PRO A N 1
ATOM 642 C CA . PRO A 1 86 ? -14.190 0.712 -4.281 1.00 70.81 86 PRO A CA 1
ATOM 643 C C . PRO A 1 86 ? -13.432 0.386 -5.569 1.00 70.81 86 PRO A C 1
ATOM 645 O O . PRO A 1 86 ? -12.205 0.266 -5.566 1.00 70.81 86 PRO A O 1
ATOM 648 N N . GLU A 1 87 ? -14.161 0.263 -6.677 1.00 77.19 87 GLU A N 1
ATOM 649 C CA . GLU A 1 87 ? -13.539 0.081 -7.985 1.00 77.19 87 GLU A CA 1
ATOM 650 C C . GLU A 1 87 ? -12.539 1.215 -8.241 1.00 77.19 87 GLU A C 1
ATOM 652 O O . GLU A 1 87 ? -12.870 2.403 -8.146 1.00 77.19 87 GLU A O 1
ATOM 657 N N . TYR A 1 88 ? -11.296 0.855 -8.564 1.00 81.88 88 TYR A N 1
ATOM 658 C CA . TYR A 1 88 ? -10.283 1.843 -8.900 1.00 81.88 88 TYR A CA 1
ATOM 659 C C . TYR A 1 88 ? -10.654 2.538 -10.213 1.00 81.88 88 TYR A C 1
ATOM 661 O O . TYR A 1 88 ? -10.695 1.918 -11.277 1.00 81.88 88 TYR A O 1
ATOM 669 N N . VAL A 1 89 ? -10.881 3.851 -10.144 1.00 88.75 89 VAL A N 1
ATOM 670 C CA . VAL A 1 89 ? -11.122 4.697 -11.315 1.00 88.75 89 VAL A CA 1
ATOM 671 C C . VAL A 1 89 ? -9.843 5.483 -11.620 1.00 88.75 89 VAL A C 1
ATOM 673 O O . VAL A 1 89 ? -9.502 6.392 -10.859 1.00 88.75 89 VAL A O 1
ATOM 676 N N . PRO A 1 90 ? -9.135 5.187 -12.729 1.00 88.56 90 PRO A N 1
ATOM 677 C CA . PRO A 1 90 ? -7.882 5.858 -13.053 1.00 88.56 90 PRO A CA 1
ATOM 678 C C . PRO A 1 90 ? -8.074 7.364 -13.210 1.00 88.56 90 PRO A C 1
ATOM 680 O O . PRO A 1 90 ? -8.877 7.819 -14.037 1.00 88.56 90 PRO A O 1
ATOM 683 N N . SER A 1 91 ? -7.302 8.148 -12.461 1.00 92.31 91 SER A N 1
ATOM 684 C CA . SER A 1 91 ? -7.333 9.599 -12.583 1.00 92.31 91 SER A CA 1
ATOM 685 C C . SER A 1 91 ? -6.578 10.060 -13.834 1.00 92.31 91 SER A C 1
ATOM 687 O O . SER A 1 91 ? -5.734 9.358 -14.397 1.00 92.31 91 SER A O 1
ATOM 689 N N . TRP A 1 92 ? -6.839 11.291 -14.281 1.00 95.06 92 TRP A N 1
ATOM 690 C CA . TRP A 1 92 ? -6.058 11.892 -15.369 1.00 95.06 92 TRP A CA 1
ATOM 691 C C . TRP A 1 92 ? -4.567 11.991 -15.040 1.00 95.06 92 TRP A C 1
ATOM 693 O O . TRP A 1 92 ? -3.738 11.893 -15.942 1.00 95.06 92 TRP A O 1
ATOM 703 N N . ARG A 1 93 ? -4.225 12.173 -13.760 1.00 93.62 93 ARG A N 1
ATOM 704 C CA . ARG A 1 93 ? -2.838 12.204 -13.297 1.00 93.62 93 ARG A CA 1
ATOM 705 C C . ARG A 1 93 ? -2.170 10.847 -13.495 1.00 93.62 93 ARG A C 1
ATOM 707 O O . ARG A 1 93 ? -1.061 10.818 -14.016 1.00 93.62 93 ARG A O 1
ATOM 714 N N . ASP A 1 94 ? -2.857 9.763 -13.150 1.00 91.38 94 ASP A N 1
ATOM 715 C CA . ASP A 1 94 ? -2.325 8.400 -13.282 1.00 91.38 94 ASP A CA 1
ATOM 716 C C . ASP A 1 94 ? -2.000 8.089 -14.743 1.00 91.38 94 ASP A C 1
ATOM 718 O O . ASP A 1 94 ? -0.898 7.658 -15.064 1.00 91.38 94 ASP A O 1
ATOM 722 N N . ARG A 1 95 ? -2.886 8.491 -15.662 1.00 94.56 95 ARG A N 1
ATOM 723 C CA . ARG A 1 95 ? -2.648 8.346 -17.107 1.00 94.56 95 ARG A CA 1
ATOM 724 C C . ARG A 1 95 ? -1.391 9.074 -17.585 1.00 94.56 95 ARG A C 1
ATOM 726 O O . ARG A 1 95 ? -0.673 8.560 -18.438 1.00 94.56 95 ARG A O 1
ATOM 733 N N . TRP A 1 96 ? -1.117 10.274 -17.071 1.00 97.81 96 TRP A N 1
ATOM 734 C CA . TRP A 1 96 ? 0.107 11.004 -17.417 1.00 97.81 96 TRP A CA 1
ATOM 735 C C . TRP A 1 96 ? 1.358 10.352 -16.838 1.00 97.81 96 TRP A C 1
ATOM 737 O O . TRP A 1 96 ? 2.393 10.345 -17.504 1.00 97.81 96 TRP A O 1
ATOM 747 N N . VAL A 1 97 ? 1.265 9.799 -15.627 1.00 96.44 97 VAL A N 1
ATOM 748 C CA . VAL A 1 97 ? 2.356 9.034 -15.015 1.00 96.44 97 VAL A CA 1
ATOM 749 C C . VAL A 1 97 ? 2.663 7.799 -15.858 1.00 96.44 97 VAL A C 1
ATOM 751 O O . VAL A 1 97 ? 3.822 7.597 -16.216 1.00 96.44 97 VAL A O 1
ATOM 754 N N . ASP A 1 98 ? 1.643 7.046 -16.264 1.00 94.75 98 ASP A N 1
ATOM 755 C CA . ASP A 1 98 ? 1.798 5.851 -17.099 1.00 94.75 98 ASP A CA 1
ATOM 756 C C . ASP A 1 98 ? 2.416 6.181 -18.461 1.00 94.75 98 ASP A C 1
ATOM 758 O O . ASP A 1 98 ? 3.356 5.520 -18.911 1.00 94.75 98 ASP A O 1
ATOM 762 N N . LEU A 1 99 ? 1.941 7.251 -19.108 1.00 97.19 99 LEU A N 1
ATOM 763 C CA . LEU A 1 99 ? 2.508 7.732 -20.368 1.00 97.19 99 LEU A CA 1
ATOM 764 C C . LEU A 1 99 ? 3.965 8.173 -20.207 1.00 97.19 99 LEU A C 1
ATOM 766 O O . LEU A 1 99 ? 4.805 7.843 -21.045 1.00 97.19 99 LEU A O 1
ATOM 770 N N . GLY A 1 100 ? 4.276 8.906 -19.137 1.00 97.44 100 GLY A N 1
ATOM 771 C CA . GLY A 1 100 ? 5.634 9.346 -18.830 1.00 97.44 100 GLY A CA 1
ATOM 772 C C . GLY A 1 100 ? 6.575 8.168 -18.583 1.00 97.44 100 GLY A C 1
ATOM 773 O O . GLY A 1 100 ? 7.679 8.136 -19.128 1.00 97.44 100 GLY A O 1
ATOM 774 N N . LEU A 1 101 ? 6.117 7.167 -17.829 1.00 97.94 101 LEU A N 1
ATOM 775 C CA . LEU A 1 101 ? 6.865 5.942 -17.569 1.00 97.94 101 LEU A CA 1
ATOM 776 C C . LEU A 1 101 ? 7.113 5.162 -18.867 1.00 97.94 101 LEU A C 1
ATOM 778 O O . LEU A 1 101 ? 8.250 4.782 -19.150 1.00 97.94 101 LEU A O 1
ATOM 782 N N . GLY A 1 102 ? 6.082 4.993 -19.698 1.00 98.12 102 GLY A N 1
ATOM 783 C CA . GLY A 1 102 ? 6.206 4.366 -21.013 1.00 98.12 102 GLY A CA 1
ATOM 784 C C . GLY A 1 102 ? 7.204 5.096 -21.917 1.00 98.12 102 GLY A C 1
ATOM 785 O O . GLY A 1 102 ? 8.072 4.466 -22.522 1.00 98.12 102 GLY A O 1
ATOM 786 N N . ALA A 1 103 ? 7.148 6.430 -21.960 1.00 98.19 103 ALA A N 1
ATOM 787 C CA . ALA A 1 103 ? 8.088 7.241 -22.729 1.00 98.19 103 ALA A CA 1
ATOM 788 C C . ALA A 1 103 ? 9.535 7.080 -22.232 1.00 98.19 103 ALA A C 1
ATOM 790 O O . ALA A 1 103 ? 10.450 6.935 -23.045 1.00 98.19 103 ALA A O 1
ATOM 791 N N . ALA A 1 104 ? 9.751 7.044 -20.914 1.00 98.19 104 ALA A N 1
ATOM 792 C CA . ALA A 1 104 ? 11.071 6.815 -20.332 1.00 98.19 104 ALA A CA 1
ATOM 793 C C . ALA A 1 104 ? 11.654 5.454 -20.755 1.00 98.19 104 ALA A C 1
ATOM 795 O O . ALA A 1 104 ? 12.812 5.389 -21.171 1.00 98.19 104 ALA A O 1
ATOM 796 N N . PHE A 1 105 ? 10.849 4.385 -20.739 1.00 98.50 105 PHE A N 1
ATOM 797 C CA . PHE A 1 105 ? 11.276 3.069 -21.227 1.00 98.50 105 PHE A CA 1
ATOM 798 C C . PHE A 1 105 ? 11.670 3.092 -22.704 1.00 98.50 105 PHE A C 1
ATOM 800 O O . PHE A 1 105 ? 12.718 2.555 -23.065 1.00 98.50 105 PHE A O 1
ATOM 807 N N . VAL A 1 106 ? 10.875 3.748 -23.555 1.00 98.50 106 VAL A N 1
ATOM 808 C CA . VAL A 1 106 ? 11.186 3.889 -24.986 1.00 98.50 106 VAL A CA 1
ATOM 809 C C . VAL A 1 106 ? 12.531 4.589 -25.187 1.00 98.50 106 VAL A C 1
ATOM 811 O O . VAL A 1 106 ? 13.347 4.130 -25.987 1.00 98.50 106 VAL A O 1
ATOM 814 N N . VAL A 1 107 ? 12.803 5.659 -24.433 1.00 98.56 107 VAL A N 1
ATOM 815 C CA . VAL A 1 107 ? 14.086 6.377 -24.496 1.00 98.56 107 VAL A CA 1
ATOM 816 C C . VAL A 1 107 ? 15.246 5.479 -24.067 1.00 98.56 107 VAL A C 1
ATOM 818 O O . VAL A 1 107 ? 16.251 5.409 -24.775 1.00 98.56 107 VAL A O 1
ATOM 821 N N . VAL A 1 108 ? 15.111 4.763 -22.948 1.00 98.62 108 VAL A N 1
ATOM 822 C CA . VAL A 1 108 ? 16.153 3.852 -22.444 1.00 98.62 108 VAL A CA 1
ATOM 823 C C . VAL A 1 108 ? 16.464 2.757 -23.464 1.00 98.62 108 VAL A C 1
ATOM 825 O O . VAL A 1 108 ? 17.631 2.534 -23.789 1.00 98.62 108 VAL A O 1
ATOM 828 N N . ILE A 1 109 ? 15.436 2.112 -24.020 1.00 98.50 109 ILE A N 1
ATOM 829 C CA . ILE A 1 109 ? 15.592 1.070 -25.044 1.00 98.50 109 ILE A CA 1
ATOM 830 C C . ILE A 1 109 ? 16.238 1.649 -26.308 1.00 98.50 109 ILE A C 1
ATOM 832 O O . ILE A 1 109 ? 17.129 1.024 -26.888 1.00 98.50 109 ILE A O 1
ATOM 836 N N . GLY A 1 110 ? 15.836 2.853 -26.721 1.00 98.38 110 GLY A N 1
ATOM 837 C CA . GLY A 1 110 ? 16.420 3.549 -27.864 1.00 98.38 110 GLY A CA 1
ATOM 838 C C . GLY A 1 110 ? 17.915 3.813 -27.679 1.00 98.38 110 GLY A C 1
ATOM 839 O O . GLY A 1 110 ? 18.714 3.438 -28.536 1.00 98.38 110 GLY A O 1
ATOM 840 N N . LEU A 1 111 ? 18.313 4.385 -26.540 1.00 98.38 111 LEU A N 1
ATOM 841 C CA . LEU A 1 111 ? 19.720 4.652 -26.226 1.00 98.38 111 LEU A CA 1
ATOM 842 C C . LEU A 1 111 ? 20.544 3.364 -26.131 1.00 98.38 111 LEU A C 1
ATOM 844 O O . LEU A 1 111 ? 21.641 3.300 -26.687 1.00 98.38 111 LEU A O 1
ATOM 848 N N . ALA A 1 112 ? 20.006 2.324 -25.489 1.00 98.25 112 ALA A N 1
ATOM 849 C CA . ALA A 1 112 ? 20.649 1.015 -25.425 1.00 98.25 112 ALA A CA 1
ATOM 850 C C . ALA A 1 112 ? 20.866 0.426 -26.830 1.00 98.25 112 ALA A C 1
ATOM 852 O O . ALA A 1 112 ? 21.953 -0.060 -27.139 1.00 98.25 112 ALA A O 1
ATOM 853 N N . SER A 1 113 ? 19.867 0.540 -27.710 1.00 98.19 113 SER A N 1
ATOM 854 C CA . SER A 1 113 ? 19.948 0.069 -29.098 1.00 98.19 113 SER A CA 1
ATOM 855 C C . SER A 1 113 ? 21.000 0.836 -29.902 1.00 98.19 113 SER A C 1
ATOM 857 O O . SER A 1 113 ? 21.798 0.226 -30.611 1.00 98.19 113 SER A O 1
ATOM 859 N N . VAL A 1 114 ? 21.057 2.165 -29.758 1.00 98.06 114 VAL A N 1
ATOM 860 C CA . VAL A 1 114 ? 22.091 3.000 -30.393 1.00 98.06 114 VAL A CA 1
ATOM 861 C C . VAL A 1 114 ? 23.485 2.603 -29.906 1.00 98.06 114 VAL A C 1
ATOM 863 O O . VAL A 1 114 ? 24.392 2.438 -30.724 1.00 98.06 114 VAL A O 1
ATOM 866 N N . GLY A 1 115 ? 23.653 2.390 -28.598 1.00 97.19 115 GLY A N 1
ATOM 867 C CA . GLY A 1 115 ? 24.908 1.919 -28.012 1.00 97.19 115 GLY A CA 1
ATOM 868 C C . GLY A 1 115 ? 25.342 0.563 -28.573 1.00 97.19 115 GLY A C 1
ATOM 869 O O . GLY A 1 115 ? 26.485 0.412 -29.002 1.00 97.19 115 GLY A O 1
ATOM 870 N N . LEU A 1 116 ? 24.420 -0.402 -28.654 1.00 97.94 116 LEU A N 1
ATOM 871 C CA . LEU A 1 116 ? 24.685 -1.722 -29.237 1.00 97.94 116 LEU A CA 1
ATOM 872 C C . LEU A 1 116 ? 25.105 -1.631 -30.707 1.00 97.94 116 LEU A C 1
ATOM 874 O O . LEU A 1 116 ? 26.083 -2.264 -31.104 1.00 97.94 116 LEU A O 1
ATOM 878 N N . VAL A 1 117 ? 24.419 -0.814 -31.511 1.00 97.31 117 VAL A N 1
ATOM 879 C CA . VAL A 1 117 ? 24.778 -0.598 -32.922 1.00 97.31 117 VAL A CA 1
ATOM 880 C C . VAL A 1 117 ? 26.162 0.038 -33.045 1.00 97.31 117 VAL A C 1
ATOM 882 O O . VAL A 1 117 ? 26.950 -0.382 -33.892 1.00 97.31 117 VAL A O 1
ATOM 885 N N . ALA A 1 118 ? 26.490 1.020 -32.203 1.00 96.38 118 ALA A N 1
ATOM 886 C CA . ALA A 1 118 ? 27.804 1.656 -32.206 1.00 96.38 118 ALA A CA 1
ATOM 887 C C . ALA A 1 118 ? 28.927 0.655 -31.877 1.00 96.38 118 ALA A C 1
ATOM 889 O O . ALA A 1 118 ? 29.923 0.602 -32.599 1.00 96.38 118 ALA A O 1
ATOM 890 N N . ILE A 1 119 ? 28.735 -0.183 -30.851 1.00 96.88 119 ILE A N 1
ATOM 891 C CA . ILE A 1 119 ? 29.679 -1.247 -30.471 1.00 96.88 119 ILE A CA 1
ATOM 892 C C . ILE A 1 119 ? 29.845 -2.256 -31.610 1.00 96.88 119 ILE A C 1
ATOM 894 O O . ILE A 1 119 ? 30.971 -2.600 -31.966 1.00 96.88 119 ILE A O 1
ATOM 898 N N . ALA A 1 120 ? 28.743 -2.700 -32.218 1.00 96.25 120 ALA A N 1
ATOM 899 C CA . ALA A 1 120 ? 28.780 -3.663 -33.312 1.00 96.25 120 ALA A CA 1
ATOM 900 C C . ALA A 1 120 ? 29.534 -3.106 -34.531 1.00 96.25 120 ALA A C 1
ATOM 902 O O . ALA A 1 120 ? 30.406 -3.774 -35.084 1.00 96.25 120 ALA A O 1
ATOM 903 N N . ARG A 1 121 ? 29.270 -1.846 -34.911 1.00 95.19 121 ARG A N 1
ATOM 904 C CA . ARG A 1 121 ? 30.000 -1.165 -35.994 1.00 95.19 121 ARG A CA 1
ATOM 905 C C . ARG A 1 121 ? 31.488 -1.023 -35.694 1.00 95.19 121 ARG A C 1
ATOM 907 O O . ARG A 1 121 ? 32.293 -1.200 -36.601 1.00 95.19 121 ARG A O 1
ATOM 914 N N . TRP A 1 122 ? 31.848 -0.699 -34.454 1.00 94.69 122 TRP A N 1
ATOM 915 C CA . TRP A 1 122 ? 33.245 -0.606 -34.037 1.00 94.69 122 TRP A CA 1
ATOM 916 C C . TRP A 1 122 ? 33.952 -1.965 -34.118 1.00 94.69 122 TRP A C 1
ATOM 918 O O . TRP A 1 122 ? 35.029 -2.053 -34.698 1.00 94.69 122 TRP A O 1
ATOM 928 N N . ALA A 1 123 ? 33.314 -3.030 -33.626 1.00 93.88 123 ALA A N 1
ATOM 929 C CA . ALA A 1 123 ? 33.858 -4.384 -33.679 1.00 93.88 123 ALA A CA 1
ATOM 930 C C . ALA A 1 123 ? 34.041 -4.889 -35.122 1.00 93.88 123 ALA A C 1
ATOM 932 O O . ALA A 1 123 ? 35.067 -5.485 -35.431 1.00 93.88 123 ALA A O 1
ATOM 933 N N . TRP A 1 124 ? 33.086 -4.612 -36.017 1.00 93.19 124 TRP A N 1
ATOM 934 C CA . TRP A 1 124 ? 33.203 -4.970 -37.436 1.00 93.19 124 TRP A CA 1
ATOM 935 C C . TRP A 1 124 ? 34.185 -4.099 -38.218 1.00 93.19 124 TRP A C 1
ATOM 937 O O . TRP A 1 124 ? 34.729 -4.570 -39.203 1.00 93.19 124 TRP A O 1
ATOM 947 N N . GLY A 1 125 ? 34.409 -2.846 -37.817 1.00 84.75 125 GLY A N 1
ATOM 948 C CA . GLY A 1 125 ? 35.403 -1.974 -38.452 1.00 84.75 125 GLY A CA 1
ATOM 949 C C . GLY A 1 125 ? 36.850 -2.274 -38.044 1.00 84.75 125 GLY A C 1
ATOM 950 O O . GLY A 1 125 ? 37.771 -1.769 -38.679 1.00 84.75 125 GLY A O 1
ATOM 951 N N . LEU A 1 126 ? 37.046 -3.057 -36.979 1.00 63.81 126 LEU A N 1
ATOM 952 C CA 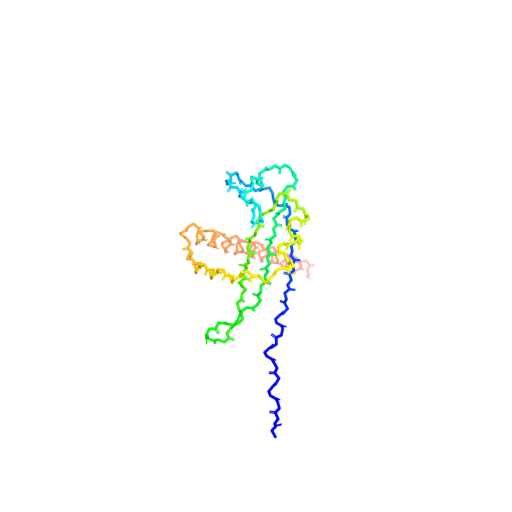. LEU A 1 126 ? 38.348 -3.554 -36.521 1.00 63.81 126 LEU A CA 1
ATOM 953 C C . LEU A 1 126 ? 38.679 -4.966 -37.029 1.00 63.81 126 LEU A C 1
ATOM 955 O O . LEU A 1 126 ? 39.798 -5.429 -36.803 1.00 63.81 126 LEU A O 1
ATOM 959 N N . ALA A 1 127 ? 37.721 -5.640 -37.667 1.00 53.75 127 ALA A N 1
ATOM 960 C CA . ALA A 1 127 ? 37.897 -6.929 -38.333 1.00 53.75 127 ALA A CA 1
ATOM 961 C C . ALA A 1 127 ? 38.222 -6.722 -39.819 1.00 53.75 127 ALA A C 1
ATOM 963 O O . ALA A 1 127 ? 39.028 -7.520 -40.347 1.00 53.75 127 ALA A O 1
#

Sequence (127 aa):
MRASPAPGLGRASVTVMTREAEPEERACELCGADASGSEWVALEVTRAMRTMDGDEDLAFVDANFCSQEHAARWLARPLPEPEALPEYVPSWRDRWVDLGLGAAFVVVIGLASVGLVAIARWAWGLA

Organism: NCBI:txid1582364

Radius of gyration: 25.58 Å; chains: 1; bounding box: 64×52×62 Å

Secondary structure (DSSP, 8-state):
-PPPPPPP---EEEEEE---------B-TTT--B--S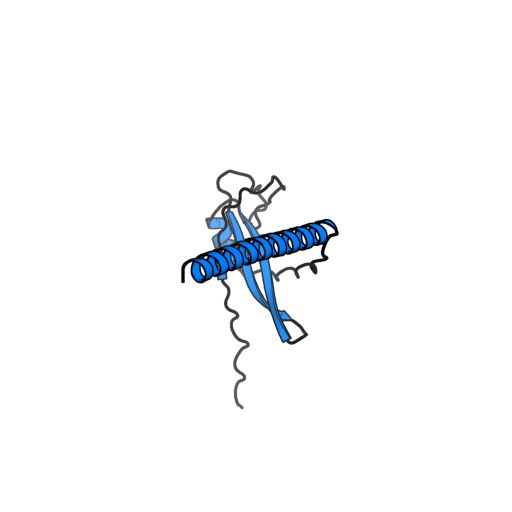TT-EEEEEEEEEE-TTS-EEEEEEEEEESSHHHHHHHHTSPPPPPBPPPPP---HHHHHHHHHHHHHHHHHHHHHHHHHHHHHHHHHH--

Foldseek 3Di:
DDDDDDDDDFDKDKDWDPDPDPPDQAAAPQPRDTQPDPAKTKIKIWTFDADPVRDTDIFIDIGIHNHPVSVVVQVVDPDDDGDDDDPDDDDPVNVVVVVVVVVVVVVVVVVVVVVVVVVVVVVVVVD

pLDDT: mean 81.4, std 17.09, range [36.25, 98.62]